Protein AF-A0A9W7DWP3-F1 (afdb_monomer_lite)

Organism: NCBI:txid1714386

Secondary structure (DSSP, 8-state):
------------TTHHHHHHHHGGGS-HHHHHHHHHHHHHHHHHHT-HHHHHHHHHHHHHHHHHHHHHHHHHHHHHTS------S---EEEEEE--TTSSHHHHHHHHTTPPP------SS-EEEEETTTEEEEE----GGGGGGHHHHHTT-SEEEE----

Sequence (162 aa):
MSSSNDSSSSSSSVLTPLRLSLTPFLPPPVVSLLNIIDESGSNILNVPELSYTLLLTFLFLLLLNLILKTLISLTSQSPSTTFSSKSRINTLLLGPSSSGKTTLIRLLLNLPPSPTVTTLSPTSYNSGEYGQIIDHPGHRRLNNTVEEYLSTAKKVIVILDR

Foldseek 3Di:
DDDDDDDDDPPPPPVVVVCVVCVVVDDPVVVVVVVVCVVVVVVQCPPVVNVVVVVVVVVVVVVVVVVVVVVVVVVVPPPPPPPDPPQQAAEEEEEAPPLCLVVVVCVVVVHDDDDDDQDPQWDWDQDPVRGIYIYQGRDPVRVVCVVVNVVRYPYYHYRYDD

Radius of gyration: 35.58 Å; chains: 1; bounding box: 61×34×116 Å

Structure (mmCIF, N/CA/C/O backbone):
data_AF-A0A9W7DWP3-F1
#
_entry.id   AF-A0A9W7DWP3-F1
#
loop_
_atom_site.group_PDB
_atom_site.id
_atom_site.type_symbol
_atom_site.label_atom_id
_atom_site.label_alt_id
_atom_site.label_comp_id
_atom_site.label_asym_id
_atom_site.label_entity_id
_atom_site.label_seq_id
_atom_site.pdbx_PDB_ins_code
_atom_site.Cartn_x
_atom_site.Cartn_y
_atom_site.Cartn_z
_atom_site.occupancy
_atom_site.B_iso_or_equiv
_atom_site.auth_seq_id
_atom_site.auth_comp_id
_atom_site.auth_asym_id
_atom_site.auth_atom_id
_atom_site.pdbx_PDB_model_num
ATOM 1 N N . MET A 1 1 ? -18.729 -1.326 84.128 1.00 43.84 1 MET A N 1
ATOM 2 C CA . MET A 1 1 ? -17.742 -1.053 83.062 1.00 43.84 1 MET A CA 1
ATOM 3 C C . MET A 1 1 ? -18.240 -1.752 81.812 1.00 43.84 1 MET A C 1
ATOM 5 O O . MET A 1 1 ? -18.119 -2.962 81.713 1.00 43.84 1 MET A O 1
ATOM 9 N N . SER A 1 2 ? -18.912 -1.014 80.937 1.00 45.66 2 SER A N 1
ATOM 10 C CA . SER A 1 2 ? -19.516 -1.523 79.704 1.00 45.66 2 SER A CA 1
ATOM 11 C C . SER A 1 2 ? -19.106 -0.577 78.584 1.00 45.66 2 SER A C 1
ATOM 13 O O . SER A 1 2 ? -19.658 0.512 78.456 1.00 45.66 2 SER A O 1
ATOM 15 N N . SER A 1 3 ? -18.065 -0.961 77.851 1.00 51.62 3 SER A N 1
ATOM 16 C CA . SER A 1 3 ? -17.572 -0.262 76.668 1.00 51.62 3 SER A CA 1
ATOM 17 C C . SER A 1 3 ? -18.311 -0.789 75.441 1.00 51.62 3 SER A C 1
ATOM 19 O O . SER A 1 3 ? -18.048 -1.897 74.975 1.00 51.62 3 SER A O 1
ATOM 21 N N . SER A 1 4 ? -19.263 -0.000 74.955 1.00 52.09 4 SER A N 1
ATOM 22 C CA . SER A 1 4 ? -19.935 -0.170 73.670 1.00 52.09 4 SER A CA 1
ATOM 23 C C . SER A 1 4 ? -18.990 0.241 72.538 1.00 52.09 4 SER A C 1
ATOM 25 O O . SER A 1 4 ? -18.636 1.412 72.412 1.00 52.09 4 SER A O 1
ATOM 27 N N . ASN A 1 5 ? -18.562 -0.739 71.740 1.00 52.44 5 ASN A N 1
ATOM 28 C CA . ASN A 1 5 ? -17.829 -0.532 70.494 1.00 52.44 5 ASN A CA 1
ATOM 29 C C . ASN A 1 5 ? -18.819 -0.211 69.367 1.00 52.44 5 ASN A C 1
ATOM 31 O O . ASN A 1 5 ? -19.336 -1.123 68.725 1.00 52.44 5 ASN A O 1
ATOM 35 N N . ASP A 1 6 ? -19.031 1.076 69.107 1.00 49.12 6 ASP A N 1
ATOM 36 C CA . ASP A 1 6 ? -19.635 1.560 67.866 1.00 49.12 6 ASP A CA 1
ATOM 37 C C . ASP A 1 6 ? -18.517 1.932 66.888 1.00 49.12 6 ASP A C 1
ATOM 39 O O . ASP A 1 6 ? -18.020 3.056 66.856 1.00 49.12 6 ASP A O 1
ATOM 43 N N . SER A 1 7 ? -18.088 0.961 66.085 1.00 54.16 7 SER A N 1
ATOM 44 C CA . SER A 1 7 ? -17.206 1.196 64.940 1.00 54.16 7 SER A CA 1
ATOM 45 C C . SER A 1 7 ? -17.873 0.657 63.681 1.00 54.16 7 SER A C 1
ATOM 47 O O . SER A 1 7 ? -17.515 -0.406 63.176 1.00 54.16 7 SER A O 1
ATOM 49 N N . SER A 1 8 ? -18.872 1.384 63.185 1.00 54.16 8 SER A N 1
ATOM 50 C CA . SER A 1 8 ? -19.430 1.154 61.856 1.00 54.16 8 SER A CA 1
ATOM 51 C C . SER A 1 8 ? -19.318 2.405 60.979 1.00 54.16 8 SER A C 1
ATOM 53 O O . SER A 1 8 ? -19.794 3.487 61.305 1.00 54.16 8 SER A O 1
ATOM 55 N N . SER A 1 9 ? -18.711 2.191 59.810 1.00 53.16 9 SER A N 1
ATOM 56 C CA . SER A 1 9 ? -18.890 2.932 58.553 1.00 53.16 9 SER A CA 1
ATOM 57 C C . SER A 1 9 ? -18.323 4.357 58.425 1.00 53.16 9 SER A C 1
ATOM 59 O O . SER A 1 9 ? -19.013 5.356 58.588 1.00 53.16 9 SER A O 1
ATOM 61 N N . SER A 1 10 ? -17.069 4.449 57.970 1.00 50.88 10 SER A N 1
ATOM 62 C CA . SER A 1 10 ? -16.421 5.687 57.498 1.00 50.88 10 SER A CA 1
ATOM 63 C C . SER A 1 10 ? -16.053 5.660 56.001 1.00 50.88 10 SER A C 1
ATOM 65 O O . SER A 1 10 ? -15.151 6.372 55.568 1.00 50.88 10 SER A O 1
ATOM 67 N N . SER A 1 11 ? -16.746 4.861 55.179 1.00 53.38 11 SER A N 1
ATOM 68 C CA . SER A 1 11 ? -16.473 4.730 53.733 1.00 53.38 11 SER A CA 1
ATOM 69 C C . SER A 1 11 ? -17.408 5.538 52.812 1.00 53.38 11 SER A C 1
ATOM 71 O O . SER A 1 11 ? -17.283 5.453 51.593 1.00 53.38 11 SER A O 1
ATOM 73 N N . SER A 1 12 ? -18.315 6.363 53.346 1.00 55.41 12 SER A N 1
ATOM 74 C CA . SER A 1 12 ? -19.306 7.132 52.563 1.00 55.41 12 SER A CA 1
ATOM 75 C C . SER A 1 12 ? -18.884 8.568 52.191 1.00 55.41 12 SER A C 1
ATOM 77 O O . SER A 1 12 ? -19.666 9.314 51.596 1.00 55.41 12 SER A O 1
ATOM 79 N N . SER A 1 13 ? -17.662 8.994 52.519 1.00 56.09 13 SER A N 1
ATOM 80 C CA . SER A 1 13 ? -17.299 10.421 52.550 1.00 56.09 13 SER A CA 1
ATOM 81 C C . SER A 1 13 ? -16.993 11.073 51.195 1.00 56.09 13 SER A C 1
ATOM 83 O O . SER A 1 13 ? -17.045 12.296 51.099 1.00 56.09 13 SER A O 1
ATOM 85 N N . VAL A 1 14 ? -16.696 10.309 50.137 1.00 56.75 14 VAL A N 1
ATOM 86 C CA . VAL A 1 14 ? -16.264 10.904 48.851 1.00 56.75 14 VAL A CA 1
ATOM 87 C C . VAL A 1 14 ? -17.412 11.066 47.848 1.00 56.75 14 VAL A C 1
ATOM 89 O O . VAL A 1 14 ? -17.422 12.018 47.070 1.00 56.75 14 VAL A O 1
ATOM 92 N N . LEU A 1 15 ? -18.423 10.194 47.885 1.00 58.91 15 LEU A N 1
ATOM 93 C CA . LEU A 1 15 ? -19.569 10.251 46.960 1.00 58.91 15 LEU A CA 1
ATOM 94 C C . LEU A 1 15 ? -20.697 11.174 47.450 1.00 58.91 15 LEU A C 1
ATOM 96 O O . LEU A 1 15 ? -21.465 11.702 46.648 1.00 58.91 15 LEU A O 1
ATOM 100 N N . THR A 1 16 ? -20.766 11.430 48.756 1.00 66.88 16 THR A N 1
ATOM 101 C CA . THR A 1 16 ? -21.741 12.335 49.381 1.00 66.88 16 THR A CA 1
ATOM 102 C C . THR A 1 16 ? -21.672 13.792 48.891 1.00 66.88 16 THR A C 1
ATOM 104 O O . THR A 1 16 ? -22.735 14.333 48.571 1.00 66.88 16 THR A O 1
ATOM 107 N N . PRO A 1 17 ? -20.498 14.448 48.749 1.00 74.06 17 PRO A N 1
ATOM 108 C CA . PRO A 1 17 ? -20.447 15.845 48.311 1.00 74.06 17 PRO A CA 1
ATOM 109 C C . PRO A 1 17 ? -20.858 16.039 46.844 1.00 74.06 17 PRO A C 1
ATOM 111 O O . PRO A 1 17 ? -21.581 16.985 46.536 1.00 74.06 17 PRO A O 1
ATOM 114 N N . LEU A 1 18 ? -20.464 15.129 45.943 1.00 71.12 18 LEU A N 1
ATOM 115 C CA . LEU A 1 18 ? -20.876 15.171 44.530 1.00 71.12 18 LEU A CA 1
ATOM 116 C C . LEU A 1 18 ? -22.375 14.908 44.358 1.00 71.12 18 LEU A C 1
ATOM 118 O O . LEU A 1 18 ? -23.024 15.475 43.482 1.00 71.12 18 LEU A O 1
ATOM 122 N N . ARG A 1 19 ? -22.947 14.061 45.212 1.00 69.88 19 ARG A N 1
ATOM 123 C CA . ARG A 1 19 ? -24.377 13.778 45.182 1.00 69.88 19 ARG A CA 1
ATOM 124 C C . ARG A 1 19 ? -25.197 14.983 45.633 1.00 69.88 19 ARG A C 1
ATOM 126 O O . ARG A 1 19 ? -26.153 15.361 44.958 1.00 69.88 19 ARG A O 1
ATOM 133 N N . LEU A 1 20 ? -24.797 15.619 46.733 1.00 79.38 20 LEU A N 1
ATOM 134 C CA . LEU A 1 20 ? -25.450 16.829 47.237 1.00 79.38 20 LEU A CA 1
ATOM 135 C C . LEU A 1 20 ? -25.415 17.970 46.211 1.00 79.38 20 LEU A C 1
ATOM 137 O O . LEU A 1 20 ? -26.405 18.682 46.078 1.00 79.38 20 LEU A O 1
ATOM 141 N N . SER A 1 21 ? -24.334 18.106 45.435 1.00 85.38 21 SER A N 1
ATOM 142 C CA . SER A 1 21 ? -24.239 19.151 44.408 1.00 85.38 21 SER A CA 1
ATOM 143 C C . SER A 1 21 ? -25.062 18.869 43.146 1.00 85.38 21 SER A C 1
ATOM 145 O O . SER A 1 21 ? -25.530 19.811 42.510 1.00 85.38 21 SER A O 1
ATOM 147 N N . LEU A 1 22 ? -25.277 17.598 42.787 1.00 80.12 22 LEU A N 1
ATOM 148 C CA . LEU A 1 22 ? -26.009 17.219 41.573 1.00 80.12 22 LEU A CA 1
ATOM 149 C C . LEU A 1 22 ? -27.519 17.059 41.797 1.00 80.12 22 LEU A C 1
ATOM 151 O O . LEU A 1 22 ? -28.293 17.410 40.914 1.00 80.12 22 LEU A O 1
ATOM 155 N N . THR A 1 23 ? -27.959 16.608 42.977 1.00 79.56 23 THR A N 1
ATOM 156 C CA . THR A 1 23 ? -29.388 16.379 43.291 1.00 79.56 23 THR A CA 1
ATOM 157 C C . THR A 1 23 ? -30.379 17.486 42.893 1.00 79.56 23 THR A C 1
ATOM 159 O O . THR A 1 23 ? -31.438 17.113 42.385 1.00 79.56 23 THR A O 1
ATOM 162 N N . PRO A 1 24 ? -30.105 18.803 43.030 1.00 86.94 24 PRO A N 1
ATOM 163 C CA . PRO A 1 24 ? -31.080 19.827 42.636 1.00 86.94 24 PRO A CA 1
ATOM 164 C C . PRO A 1 24 ? -31.307 19.925 41.119 1.00 86.94 24 PRO A C 1
ATOM 166 O O . PRO A 1 24 ? -32.293 20.519 40.691 1.00 86.94 24 PRO A O 1
ATOM 169 N N . PHE A 1 25 ? -30.419 19.350 40.302 1.00 89.69 25 PHE A N 1
ATOM 170 C CA . PHE A 1 25 ? -30.482 19.423 38.840 1.00 89.69 25 PHE A CA 1
ATOM 171 C C . PHE A 1 25 ? -31.067 18.169 38.185 1.00 89.69 25 PHE A C 1
ATOM 173 O O . PHE A 1 25 ? -31.219 18.138 36.963 1.00 89.69 25 PHE A O 1
ATOM 180 N N . LEU A 1 26 ? -31.390 17.129 38.962 1.00 87.56 26 LEU A N 1
ATOM 181 C CA . LEU A 1 26 ? -31.940 15.888 38.426 1.00 87.56 26 LEU A CA 1
ATOM 182 C C . LEU A 1 26 ? -33.460 15.794 38.628 1.00 87.56 26 LEU A C 1
ATOM 184 O O . LEU A 1 26 ? -33.969 16.114 39.702 1.00 87.56 26 LEU A O 1
ATOM 188 N N . PRO A 1 27 ? -34.208 15.302 37.624 1.00 89.19 27 PRO A N 1
ATOM 189 C CA . PRO A 1 27 ? -35.639 15.077 37.764 1.00 89.19 27 PRO A CA 1
ATOM 190 C C . PRO A 1 27 ? -35.935 13.961 38.795 1.00 89.19 27 PRO A C 1
ATOM 192 O O . PRO A 1 27 ? -35.171 12.992 38.884 1.00 89.19 27 PRO A O 1
ATOM 195 N N . PRO A 1 28 ? -37.066 14.034 39.533 1.00 85.31 28 PRO A N 1
ATOM 196 C CA . PRO A 1 28 ? -37.428 13.089 40.601 1.00 85.31 28 PRO A CA 1
ATOM 197 C C . PRO A 1 28 ? -37.279 11.584 40.283 1.00 85.31 28 PRO A C 1
ATOM 199 O O . PRO A 1 28 ? -36.769 10.846 41.134 1.00 85.31 28 PRO A O 1
ATOM 202 N N . PRO A 1 29 ? -37.651 11.079 39.085 1.00 86.62 29 PRO A N 1
ATOM 203 C CA . PRO A 1 29 ? -37.467 9.663 38.759 1.00 86.62 29 PRO A CA 1
ATOM 204 C C . PRO A 1 29 ? -35.995 9.227 38.729 1.00 86.62 29 PRO A C 1
ATOM 206 O O . PRO A 1 29 ? -35.695 8.077 39.025 1.00 86.62 29 PRO A O 1
ATOM 209 N N . VAL A 1 30 ? -35.052 10.125 38.442 1.00 83.19 30 VAL A N 1
ATOM 210 C CA . VAL A 1 30 ? -33.627 9.764 38.411 1.00 83.19 30 VAL A CA 1
ATOM 211 C C . VAL A 1 30 ? -33.048 9.702 39.826 1.00 83.19 30 VAL A C 1
ATOM 213 O O . VAL A 1 30 ? -32.244 8.823 40.127 1.00 83.19 30 VAL A O 1
ATOM 216 N N . VAL A 1 31 ? -33.518 10.564 40.733 1.00 83.19 31 VAL A N 1
ATOM 217 C CA . VAL A 1 31 ? -33.111 10.555 42.150 1.00 83.19 31 VAL A CA 1
ATOM 218 C C . VAL A 1 31 ? -33.527 9.254 42.844 1.00 83.19 31 VAL A C 1
ATOM 220 O O . VAL A 1 31 ? -32.744 8.682 43.603 1.00 83.19 31 VAL A O 1
ATOM 223 N N . SER A 1 32 ? -34.730 8.751 42.550 1.00 82.31 32 SER A N 1
ATOM 224 C CA . SER A 1 32 ? -35.200 7.468 43.092 1.00 82.31 32 SER A CA 1
ATOM 225 C C . SER A 1 32 ? -34.379 6.274 42.588 1.00 82.31 32 SER A C 1
ATOM 227 O O . SER A 1 32 ? -34.024 5.415 43.390 1.00 82.31 32 SER A O 1
ATOM 229 N N . LEU A 1 33 ? -33.973 6.260 41.312 1.00 80.50 33 LEU A N 1
ATOM 230 C CA . LEU A 1 33 ? -33.057 5.238 40.786 1.00 80.50 33 LEU A CA 1
ATOM 231 C C . LEU A 1 33 ? -31.681 5.280 41.463 1.00 80.50 33 LEU A C 1
ATOM 233 O O . LEU A 1 33 ? -31.143 4.235 41.814 1.00 80.50 33 LEU A O 1
ATOM 237 N N . LEU A 1 34 ? -31.134 6.475 41.700 1.00 78.44 34 LEU A N 1
ATOM 238 C CA . LEU A 1 34 ? -29.870 6.647 42.425 1.00 78.44 34 LEU A CA 1
ATOM 239 C C . LEU A 1 34 ? -29.938 6.097 43.859 1.00 78.44 34 LEU A C 1
ATOM 241 O O . LEU A 1 34 ? -28.998 5.445 44.300 1.00 78.44 34 LEU A O 1
ATOM 245 N N . ASN A 1 35 ? -31.051 6.313 44.572 1.00 78.00 35 ASN A N 1
ATOM 246 C CA . ASN A 1 35 ? -31.256 5.737 45.908 1.00 78.00 35 ASN A CA 1
ATOM 247 C C . ASN A 1 35 ? -31.274 4.203 45.878 1.00 78.00 35 ASN A C 1
ATOM 249 O O . ASN A 1 35 ? -30.605 3.576 46.693 1.00 78.00 35 ASN A O 1
ATOM 253 N N . ILE A 1 36 ? -31.981 3.607 44.913 1.00 78.31 36 ILE A N 1
ATOM 254 C CA . ILE A 1 36 ? -32.074 2.146 44.772 1.00 78.31 36 ILE A CA 1
ATOM 255 C C . ILE A 1 36 ? -30.697 1.532 44.474 1.00 78.31 36 ILE A C 1
ATOM 257 O O . ILE A 1 36 ? -30.358 0.479 45.017 1.00 78.31 36 ILE A O 1
ATOM 261 N N . ILE A 1 37 ? -29.889 2.186 43.633 1.00 73.69 37 ILE A N 1
ATOM 262 C CA . ILE A 1 37 ? -28.543 1.718 43.268 1.00 73.69 37 ILE A CA 1
ATOM 263 C C . ILE A 1 37 ? -27.590 1.765 44.469 1.00 73.69 37 ILE A C 1
ATOM 265 O O . ILE A 1 37 ? -26.845 0.810 44.676 1.00 73.69 37 ILE A O 1
ATOM 269 N N . ASP A 1 38 ? -27.634 2.821 45.285 1.00 70.12 38 ASP A N 1
ATOM 270 C CA . ASP A 1 38 ? -26.782 2.940 46.478 1.00 70.12 38 ASP A CA 1
ATOM 271 C C . ASP A 1 38 ? -27.157 1.929 47.571 1.00 70.12 38 ASP A C 1
ATOM 273 O O . ASP A 1 38 ? -26.286 1.304 48.190 1.00 70.12 38 ASP A O 1
ATOM 277 N N . GLU A 1 39 ? -28.456 1.733 47.792 1.00 69.94 39 GLU A N 1
ATOM 278 C CA . GLU A 1 39 ? -28.969 0.793 48.791 1.00 69.94 39 GLU A CA 1
ATOM 279 C C . GLU A 1 39 ? -28.693 -0.663 48.378 1.00 69.94 39 GLU A C 1
ATOM 281 O O . GLU A 1 39 ? -28.351 -1.506 49.205 1.00 69.94 39 GLU A O 1
ATOM 286 N N . SER A 1 40 ? -28.732 -0.957 47.076 1.00 66.56 40 SER A N 1
ATOM 287 C CA . SER A 1 40 ? -28.400 -2.286 46.548 1.00 66.56 40 SER A CA 1
ATOM 288 C C . SER A 1 40 ? -26.886 -2.525 46.477 1.00 66.56 40 SER A C 1
ATOM 290 O O . SER A 1 40 ? -26.408 -3.607 46.813 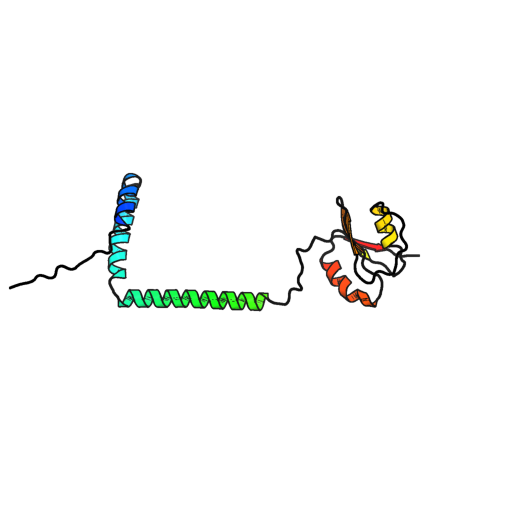1.00 66.56 40 SER A O 1
ATOM 292 N N . GLY A 1 41 ? -26.106 -1.522 46.063 1.00 62.81 41 GLY A N 1
ATOM 293 C CA . GLY A 1 41 ? -24.662 -1.644 45.843 1.00 62.81 41 GLY A CA 1
ATOM 294 C C . GLY A 1 41 ? -23.850 -1.786 47.131 1.00 62.81 41 GLY A C 1
ATOM 295 O O . GLY A 1 41 ? -22.890 -2.557 47.173 1.00 62.81 41 GLY A O 1
ATOM 296 N N . SER A 1 42 ? -24.254 -1.100 48.204 1.00 63.94 42 SER A N 1
ATOM 297 C CA . SER A 1 42 ? -23.576 -1.178 49.507 1.00 63.94 42 SER A CA 1
ATOM 298 C C . SER A 1 42 ? -23.752 -2.537 50.196 1.00 63.94 42 SER A C 1
ATOM 300 O O . SER A 1 42 ? -22.813 -3.043 50.812 1.00 63.94 42 SER A O 1
ATOM 302 N N . ASN A 1 43 ? -24.911 -3.177 50.022 1.00 62.00 43 ASN A N 1
ATOM 303 C CA . ASN A 1 43 ? -25.192 -4.502 50.579 1.00 62.00 43 ASN A CA 1
ATOM 304 C C . ASN A 1 43 ? -24.433 -5.630 49.856 1.00 62.00 43 ASN A C 1
ATOM 306 O O . ASN A 1 43 ? -24.036 -6.607 50.487 1.00 62.00 43 ASN A O 1
ATOM 310 N N . ILE A 1 44 ? -24.173 -5.486 48.553 1.00 60.12 44 ILE A N 1
ATOM 311 C CA . ILE A 1 44 ? -23.456 -6.495 47.752 1.00 60.12 44 ILE A CA 1
ATOM 312 C C . ILE A 1 44 ? -21.937 -6.440 48.001 1.00 60.12 44 ILE A C 1
ATOM 314 O O . ILE A 1 44 ? -21.267 -7.471 47.969 1.00 60.12 44 ILE A O 1
ATOM 318 N N . LEU A 1 45 ? -21.383 -5.256 48.292 1.00 57.66 45 LEU A N 1
ATOM 319 C CA . LEU A 1 45 ? -19.942 -5.061 48.513 1.00 57.66 45 LEU A CA 1
ATOM 320 C C . LEU A 1 45 ? -19.464 -5.408 49.934 1.00 57.66 45 LEU A C 1
ATOM 322 O O . LEU A 1 45 ? -18.262 -5.570 50.141 1.00 57.66 45 LEU A O 1
ATOM 326 N N . ASN A 1 46 ? -20.376 -5.551 50.901 1.00 63.28 46 ASN A N 1
ATOM 327 C CA . ASN A 1 46 ? -20.038 -5.860 52.296 1.00 63.28 46 ASN A CA 1
ATOM 328 C C . ASN A 1 46 ? -19.887 -7.359 52.595 1.00 63.28 46 ASN A C 1
ATOM 330 O O . ASN A 1 46 ? -19.504 -7.714 53.710 1.00 63.28 46 ASN A O 1
ATOM 334 N N . VAL A 1 47 ? -20.154 -8.244 51.630 1.00 71.06 47 VAL A N 1
ATOM 335 C CA . VAL A 1 47 ? -19.875 -9.677 51.776 1.00 71.06 47 VAL A CA 1
ATOM 336 C C . VAL A 1 47 ? -18.454 -9.939 51.258 1.00 71.06 47 VAL A C 1
ATOM 338 O O . VAL A 1 47 ? -18.245 -9.939 50.041 1.00 71.06 47 VAL A O 1
ATOM 341 N N . PRO A 1 48 ? -17.454 -10.154 52.137 1.00 73.62 48 PRO A N 1
ATOM 342 C CA . PRO A 1 48 ? -16.050 -10.249 51.732 1.00 73.62 48 PRO A CA 1
ATOM 343 C C . PRO A 1 48 ? -15.797 -11.3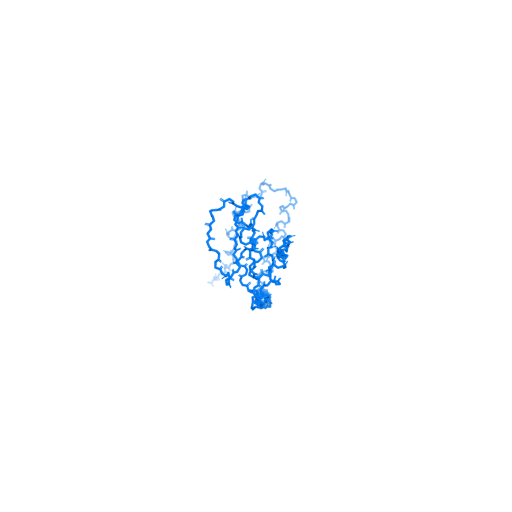99 50.748 1.00 73.62 48 PRO A C 1
ATOM 345 O O . PRO A 1 48 ? -14.963 -11.288 49.862 1.00 73.62 48 PRO A O 1
ATOM 348 N N . GLU A 1 49 ? -16.555 -12.488 50.835 1.00 79.00 49 GLU A N 1
ATOM 349 C CA . GLU A 1 49 ? -16.424 -13.627 49.916 1.00 79.00 49 GLU A CA 1
ATOM 350 C C . GLU A 1 49 ? -16.826 -13.273 48.471 1.00 79.00 49 GLU A C 1
ATOM 352 O O . GLU A 1 49 ? -16.223 -13.741 47.501 1.00 79.00 49 GLU A O 1
ATOM 357 N N . LEU A 1 50 ? -17.814 -12.390 48.312 1.00 76.12 50 LEU A N 1
ATOM 358 C CA . LEU A 1 50 ? -18.332 -11.962 47.013 1.00 76.12 50 LEU A CA 1
ATOM 359 C C . LEU A 1 50 ? -17.415 -10.918 46.359 1.00 76.12 50 LEU A C 1
ATOM 361 O O . LEU A 1 50 ? -17.232 -10.917 45.142 1.00 76.12 50 LEU A O 1
ATOM 365 N N . SER A 1 51 ? -16.755 -10.078 47.159 1.00 80.44 51 SER A N 1
ATOM 366 C CA . SER A 1 51 ? -15.790 -9.105 46.641 1.00 80.44 51 SER A CA 1
ATOM 367 C C . SER A 1 51 ? -14.522 -9.775 46.091 1.00 80.44 51 SER A C 1
ATOM 369 O O . SER A 1 51 ? -14.058 -9.394 45.014 1.00 80.44 51 SER A O 1
ATOM 371 N N . TYR A 1 52 ? -14.004 -10.826 46.743 1.00 87.00 52 TYR A N 1
ATOM 372 C CA . TYR A 1 52 ? -12.849 -11.576 46.225 1.00 87.00 52 TYR A CA 1
ATOM 373 C C . TYR A 1 52 ? -13.166 -12.327 44.932 1.00 87.00 52 TYR A C 1
ATOM 375 O O . TYR A 1 52 ? -12.349 -12.329 44.010 1.00 87.00 52 TYR A O 1
ATOM 383 N N . THR A 1 53 ? -14.346 -12.943 44.831 1.00 90.19 53 THR A N 1
ATOM 384 C CA . THR A 1 53 ? -14.754 -13.666 43.615 1.00 90.19 53 THR A CA 1
ATOM 385 C C . THR A 1 53 ? -14.947 -12.718 42.430 1.00 90.19 53 THR A C 1
ATOM 387 O O . THR A 1 53 ? -14.488 -13.013 41.323 1.00 90.19 53 THR A O 1
ATOM 390 N N . LEU A 1 54 ? -15.528 -11.535 42.648 1.00 87.94 54 LEU A N 1
ATOM 391 C CA . LEU A 1 54 ? -15.634 -10.495 41.620 1.00 87.94 54 LEU A CA 1
ATOM 392 C C . LEU A 1 54 ? -14.264 -9.952 41.191 1.00 87.94 54 LEU A C 1
ATOM 394 O O . LEU A 1 54 ? -14.005 -9.796 39.999 1.00 87.94 54 LEU A O 1
ATOM 398 N N . LEU A 1 55 ? -13.352 -9.720 42.136 1.00 90.69 55 LEU A N 1
ATOM 399 C CA . LEU A 1 55 ? -12.000 -9.258 41.816 1.00 90.69 55 LEU A CA 1
ATOM 400 C C . LEU A 1 55 ? -11.223 -10.313 41.016 1.00 90.69 55 LEU A C 1
ATOM 402 O O . LEU A 1 55 ? -10.584 -9.984 40.015 1.00 90.69 55 LEU A O 1
ATOM 406 N N . LEU A 1 56 ? -11.315 -11.584 41.415 1.00 94.38 56 LEU A N 1
ATOM 407 C CA . LEU A 1 56 ? -10.648 -12.693 40.734 1.00 94.38 56 LEU A CA 1
ATOM 408 C C . LEU A 1 56 ? -11.179 -12.880 39.306 1.00 94.38 56 LEU A C 1
ATOM 410 O O . LEU A 1 56 ? -10.395 -13.037 38.371 1.00 94.38 56 LEU A O 1
ATOM 414 N N . THR A 1 57 ? -12.501 -12.830 39.123 1.00 95.50 57 THR A N 1
ATOM 415 C CA . THR A 1 57 ? -13.124 -12.945 37.794 1.00 95.50 57 THR A CA 1
ATOM 416 C C . THR A 1 57 ? -12.755 -11.770 36.893 1.00 95.50 57 THR A C 1
ATOM 418 O O . THR A 1 57 ? -12.430 -11.984 35.725 1.00 95.50 57 THR A O 1
ATOM 421 N N . PHE A 1 58 ? -12.709 -10.547 37.430 1.00 95.94 58 PHE A N 1
ATOM 422 C CA . PHE A 1 58 ? -12.253 -9.369 36.692 1.00 95.94 58 PHE A CA 1
ATOM 423 C C . PHE A 1 58 ? -10.784 -9.488 36.262 1.00 95.94 58 PHE A C 1
ATOM 425 O O . PHE A 1 58 ? -10.457 -9.261 35.095 1.00 95.94 58 PHE A O 1
ATOM 432 N N . LEU A 1 59 ? -9.900 -9.901 37.177 1.00 96.44 59 LEU A N 1
ATOM 433 C CA . LEU A 1 59 ? -8.481 -10.112 36.885 1.00 96.44 59 LEU A CA 1
ATOM 434 C C . LEU A 1 59 ? -8.285 -11.193 35.814 1.00 96.44 59 LEU A C 1
ATOM 436 O O . LEU A 1 59 ? -7.493 -11.012 34.888 1.00 96.44 59 LEU A O 1
ATOM 440 N N . PHE A 1 60 ? -9.040 -12.288 35.906 1.00 97.56 60 PHE A N 1
ATOM 441 C CA . PHE A 1 60 ? -9.021 -13.361 34.918 1.00 97.56 60 PHE A CA 1
ATOM 442 C C . PHE A 1 60 ? -9.455 -12.866 33.531 1.00 97.56 60 PHE A C 1
ATOM 444 O O . PHE A 1 60 ? -8.778 -13.141 32.540 1.00 97.56 60 PHE A O 1
ATOM 451 N N . LEU A 1 61 ? -10.530 -12.074 33.451 1.00 97.31 61 LEU A N 1
ATOM 452 C CA . LEU A 1 61 ? -10.997 -11.480 32.194 1.00 97.31 61 LEU A CA 1
ATOM 453 C C . LEU A 1 61 ? -9.963 -10.532 31.575 1.00 97.31 61 LEU A C 1
ATOM 455 O O . LEU A 1 61 ? -9.793 -10.503 30.353 1.00 97.31 61 LEU A O 1
ATO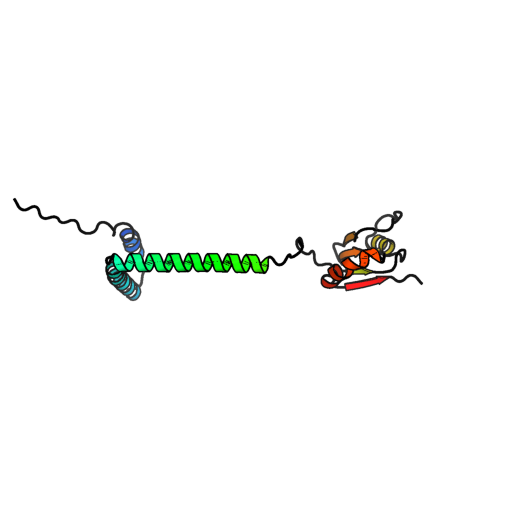M 459 N N . LEU A 1 62 ? -9.271 -9.750 32.405 1.00 95.94 62 LEU A N 1
ATOM 460 C CA . LEU A 1 62 ? -8.221 -8.836 31.961 1.00 95.94 62 LEU A CA 1
ATOM 461 C C . LEU A 1 62 ? -7.035 -9.619 31.390 1.00 95.94 62 LEU A C 1
ATOM 463 O O . LEU A 1 62 ? -6.561 -9.310 30.294 1.00 95.94 62 LEU A O 1
ATOM 467 N N . LEU A 1 63 ? -6.604 -10.669 32.090 1.00 96.69 63 LEU A N 1
ATOM 468 C CA . LEU A 1 63 ? -5.496 -11.521 31.670 1.00 96.69 63 LEU A CA 1
ATOM 469 C C . LEU A 1 63 ? -5.822 -12.275 30.371 1.00 96.69 63 LEU A C 1
ATOM 471 O O . LEU A 1 63 ? -4.996 -12.313 29.459 1.00 96.69 63 LEU A O 1
ATOM 475 N N . LEU A 1 64 ? -7.052 -12.779 30.235 1.00 97.31 64 LEU A N 1
ATOM 476 C CA . LEU A 1 64 ? -7.542 -13.412 29.009 1.00 97.31 64 LEU A CA 1
ATOM 477 C C . LEU A 1 64 ? -7.525 -12.439 27.819 1.00 97.31 64 LEU A C 1
ATOM 479 O O . LEU A 1 64 ? -7.037 -12.787 26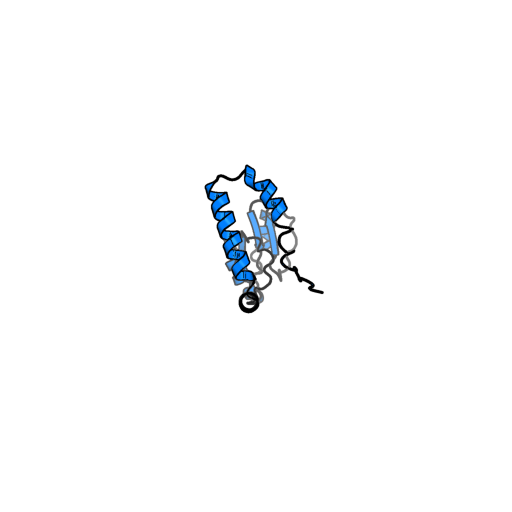.745 1.00 97.31 64 LEU A O 1
ATOM 483 N N . ASN A 1 65 ? -7.998 -11.203 28.009 1.00 95.44 65 ASN A N 1
ATOM 484 C CA . ASN A 1 65 ? -7.963 -10.171 26.967 1.00 95.44 65 ASN A CA 1
ATOM 485 C C . ASN A 1 65 ? -6.533 -9.790 26.564 1.00 95.44 65 ASN A C 1
ATOM 487 O O . ASN A 1 65 ? -6.271 -9.544 25.384 1.00 95.44 65 ASN A O 1
ATOM 491 N N . LEU A 1 66 ? -5.606 -9.741 27.525 1.00 95.62 66 LEU A N 1
ATOM 492 C CA . LEU A 1 66 ? -4.198 -9.460 27.255 1.00 95.62 66 LEU A CA 1
ATOM 493 C C . LEU A 1 66 ? -3.580 -10.564 26.387 1.00 95.62 66 LEU A C 1
ATOM 495 O O . LEU A 1 66 ? -2.966 -10.257 25.368 1.00 95.62 66 LEU A O 1
ATOM 499 N N . ILE A 1 67 ? -3.803 -11.831 26.751 1.00 96.12 67 ILE A N 1
ATOM 500 C CA . ILE A 1 67 ? -3.333 -12.998 25.992 1.00 96.12 67 ILE A CA 1
ATOM 501 C C . ILE A 1 67 ? -3.927 -13.001 24.581 1.00 96.12 67 ILE A C 1
ATOM 503 O O . ILE A 1 67 ? -3.218 -13.226 23.604 1.00 96.12 67 ILE A O 1
ATOM 507 N N . LEU A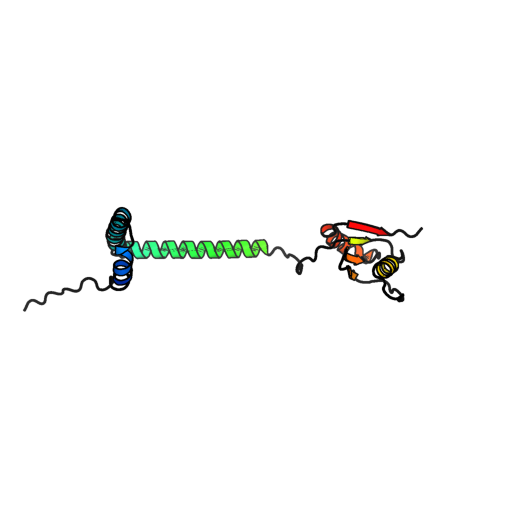 1 68 ? -5.218 -12.700 24.439 1.00 95.12 68 LEU A N 1
ATOM 508 C CA . LEU A 1 68 ? -5.853 -12.665 23.126 1.00 95.12 68 LEU A CA 1
ATOM 509 C C . LEU A 1 68 ? -5.253 -11.560 22.243 1.00 95.12 68 LEU A C 1
ATOM 511 O O . LEU A 1 68 ? -4.938 -11.803 21.081 1.00 95.12 68 LEU A O 1
ATOM 515 N N . LYS A 1 69 ? -5.008 -10.365 22.800 1.00 92.44 69 LYS A N 1
ATOM 516 C CA . LYS A 1 69 ? -4.330 -9.272 22.086 1.00 92.44 69 LYS A CA 1
ATOM 517 C C . LYS A 1 69 ? -2.903 -9.629 21.683 1.00 92.44 69 LYS A C 1
ATOM 519 O O . LYS A 1 69 ? -2.498 -9.277 20.577 1.00 92.44 69 LYS A O 1
ATOM 524 N N . THR A 1 70 ? -2.138 -10.309 22.539 1.00 91.19 70 THR A N 1
ATOM 525 C CA . THR A 1 70 ? -0.772 -10.722 22.190 1.00 91.19 70 THR A CA 1
ATOM 526 C C . THR A 1 70 ? -0.773 -11.811 21.124 1.00 91.19 70 THR A C 1
ATOM 528 O O . THR A 1 70 ? 0.023 -11.709 20.196 1.00 91.19 70 THR A O 1
ATOM 531 N N . LEU A 1 71 ? -1.698 -12.779 21.166 1.00 91.06 71 LEU A N 1
ATOM 532 C CA . LEU A 1 71 ? -1.856 -13.774 20.098 1.00 91.06 71 LEU A CA 1
ATOM 533 C C . LEU A 1 71 ? -2.269 -13.136 18.767 1.00 91.06 71 LEU A C 1
ATOM 535 O O . LEU A 1 71 ? -1.704 -13.477 17.728 1.00 91.06 71 LEU A O 1
ATOM 539 N N . ILE A 1 72 ? -3.220 -12.197 18.780 1.00 86.62 72 ILE A N 1
ATOM 540 C CA . ILE A 1 72 ? -3.633 -11.460 17.575 1.00 86.62 72 ILE A CA 1
ATOM 541 C C . ILE A 1 72 ? -2.467 -10.622 17.045 1.00 86.62 72 ILE A C 1
ATOM 543 O O . ILE A 1 72 ? -2.237 -10.587 15.841 1.00 86.62 72 ILE A O 1
ATOM 547 N N . SER A 1 73 ? -1.688 -9.985 17.921 1.00 82.81 73 SER A N 1
ATOM 548 C CA . SER A 1 73 ? -0.491 -9.235 17.529 1.00 82.81 73 SER A CA 1
ATOM 549 C C . SER A 1 73 ? 0.583 -10.145 16.923 1.00 82.81 73 SER A C 1
ATOM 551 O O . SER A 1 73 ? 1.145 -9.805 15.888 1.00 82.81 73 SER A O 1
ATOM 553 N N . LEU A 1 74 ? 0.823 -11.329 17.498 1.00 81.25 74 LEU A N 1
ATOM 554 C CA . LEU A 1 74 ? 1.776 -12.313 16.966 1.00 81.25 74 LEU A CA 1
ATOM 555 C C . LEU A 1 74 ? 1.334 -12.881 15.614 1.00 81.25 74 LEU A C 1
ATOM 557 O O . LEU A 1 74 ? 2.152 -13.043 14.718 1.00 81.25 74 LEU A O 1
ATOM 561 N N . THR A 1 75 ? 0.043 -13.165 15.449 1.00 71.50 75 THR A N 1
ATOM 562 C CA . THR A 1 75 ? -0.505 -13.664 14.176 1.00 71.50 75 THR A CA 1
ATOM 563 C C . THR A 1 75 ? -0.614 -12.565 13.117 1.00 71.50 75 THR A C 1
ATOM 565 O O . THR A 1 75 ? -0.442 -12.838 11.932 1.00 71.50 75 THR A O 1
ATOM 568 N N . SER A 1 76 ? -0.806 -11.307 13.526 1.00 62.06 76 SER A N 1
ATOM 569 C CA . SER A 1 76 ? -0.745 -10.134 12.639 1.00 62.06 76 SER A CA 1
ATOM 570 C C . SER A 1 76 ? 0.691 -9.742 12.273 1.00 62.06 76 SER A C 1
ATOM 572 O O . SER A 1 76 ? 0.895 -9.029 11.295 1.00 62.06 76 SER A O 1
ATOM 574 N N . GLN A 1 77 ? 1.687 -10.251 13.004 1.00 52.06 77 GLN A N 1
ATOM 575 C CA . GLN A 1 77 ? 3.107 -10.214 12.645 1.00 52.06 77 GLN A CA 1
ATOM 576 C C . GLN A 1 77 ? 3.490 -11.344 11.673 1.00 52.06 77 GLN A C 1
ATOM 578 O O . GLN A 1 77 ? 4.620 -11.831 11.676 1.00 52.06 77 GLN A O 1
ATOM 583 N N . SER A 1 78 ? 2.590 -11.707 10.749 1.00 46.16 78 SER A N 1
ATOM 584 C CA . SER A 1 78 ? 3.073 -12.082 9.417 1.00 46.16 78 SER A CA 1
ATOM 585 C C . SER A 1 78 ? 4.046 -10.980 8.985 1.00 46.16 78 SER A C 1
ATOM 587 O O . SER A 1 78 ? 3.700 -9.807 9.168 1.00 46.16 78 SER A O 1
ATOM 589 N N . PRO A 1 79 ? 5.248 -11.302 8.478 1.00 47.50 79 PRO A N 1
ATOM 590 C CA . PRO A 1 79 ? 6.233 -10.313 8.076 1.00 47.50 79 PRO A CA 1
ATOM 591 C C . PRO A 1 79 ? 5.667 -9.526 6.895 1.00 47.50 79 PRO A C 1
ATOM 593 O O . PRO A 1 79 ? 5.942 -9.799 5.730 1.00 47.50 79 PRO A O 1
ATOM 596 N N . SER A 1 80 ? 4.846 -8.527 7.203 1.00 44.75 80 SER A N 1
ATOM 597 C CA . SER A 1 80 ? 4.704 -7.357 6.375 1.00 44.75 80 SER A CA 1
ATOM 598 C C . SER A 1 80 ? 6.081 -6.722 6.416 1.00 44.75 80 SER A C 1
ATOM 600 O O . SER A 1 80 ? 6.461 -6.004 7.338 1.00 44.75 80 SER A O 1
ATOM 602 N N . THR A 1 81 ? 6.873 -7.089 5.409 1.00 44.19 81 THR A N 1
ATOM 603 C CA . THR A 1 81 ? 7.866 -6.210 4.812 1.00 44.19 81 THR A CA 1
ATOM 604 C C . THR A 1 81 ? 7.421 -4.780 5.054 1.00 44.19 81 THR A C 1
ATOM 606 O O . THR A 1 81 ? 6.294 -4.417 4.708 1.00 44.19 81 THR A O 1
ATOM 609 N N . THR A 1 82 ? 8.274 -4.024 5.724 1.00 39.81 82 THR A N 1
ATOM 610 C CA . THR A 1 82 ? 8.151 -2.612 6.052 1.00 39.81 82 THR A CA 1
ATOM 611 C C . THR A 1 82 ? 7.764 -1.786 4.822 1.00 39.81 82 THR A C 1
ATOM 613 O O . THR A 1 82 ? 8.577 -1.079 4.236 1.00 39.81 82 THR A O 1
ATOM 616 N N . PHE A 1 83 ? 6.486 -1.804 4.447 1.00 45.72 83 PHE A N 1
ATOM 617 C CA . PHE A 1 83 ? 5.888 -0.789 3.602 1.00 45.72 83 PHE A CA 1
ATOM 618 C C . PHE A 1 83 ? 5.624 0.411 4.495 1.00 45.72 83 PHE A C 1
ATOM 620 O O . PHE A 1 83 ? 4.510 0.664 4.954 1.00 45.72 83 PHE A O 1
ATOM 627 N N . SER A 1 84 ? 6.717 1.145 4.727 1.00 41.19 84 SER A N 1
ATOM 628 C CA . SER A 1 84 ? 6.719 2.605 4.766 1.00 41.19 84 SER A CA 1
ATOM 629 C C . SER A 1 84 ? 5.532 3.130 3.966 1.00 41.19 84 SER A C 1
ATOM 631 O O . SER A 1 84 ? 5.342 2.692 2.828 1.00 41.19 84 SER A O 1
ATOM 633 N N . SER A 1 85 ? 4.715 3.982 4.597 1.00 43.19 85 SER A N 1
ATOM 634 C CA . SER A 1 85 ? 3.451 4.513 4.081 1.00 43.19 85 SER A CA 1
ATOM 635 C C . SER A 1 85 ? 3.441 4.522 2.555 1.00 43.19 85 SER A C 1
ATOM 637 O O . SER A 1 85 ? 4.145 5.322 1.935 1.00 43.19 85 SER A O 1
ATOM 639 N N . LYS A 1 86 ? 2.728 3.557 1.964 1.00 48.22 86 LYS A N 1
ATOM 640 C CA . LYS A 1 86 ? 2.749 3.273 0.531 1.00 48.22 86 LYS A CA 1
ATOM 641 C C . LYS A 1 86 ? 2.228 4.513 -0.197 1.00 48.22 86 LYS A C 1
ATOM 643 O O . LYS A 1 86 ? 1.021 4.672 -0.381 1.00 48.22 86 LYS A O 1
ATOM 648 N N . SER A 1 87 ? 3.134 5.429 -0.549 1.00 55.03 87 SER A N 1
ATOM 649 C CA . SER A 1 87 ? 2.882 6.489 -1.517 1.00 55.03 87 SER A CA 1
ATOM 650 C C . SER A 1 87 ? 2.300 5.771 -2.721 1.00 55.03 87 SER A C 1
ATOM 652 O O . SER A 1 87 ? 2.936 4.882 -3.286 1.00 55.03 87 SER A O 1
ATOM 654 N N . ARG A 1 88 ? 1.020 6.020 -3.005 1.00 61.00 88 ARG A N 1
ATOM 655 C CA . ARG A 1 88 ? 0.308 5.290 -4.050 1.00 61.00 88 ARG A CA 1
ATOM 656 C C . ARG A 1 88 ? 1.039 5.558 -5.357 1.00 61.00 88 ARG A C 1
ATOM 658 O O . ARG A 1 88 ? 1.063 6.692 -5.831 1.00 61.00 88 ARG A O 1
ATOM 665 N N . ILE A 1 89 ? 1.629 4.511 -5.914 1.00 70.19 89 ILE A N 1
ATOM 666 C CA . ILE A 1 89 ? 2.316 4.572 -7.194 1.00 70.19 89 ILE A CA 1
ATOM 667 C C . ILE A 1 89 ? 1.244 4.834 -8.243 1.00 70.19 89 ILE A C 1
ATOM 669 O O . ILE A 1 89 ? 0.352 4.014 -8.469 1.00 70.19 89 ILE A O 1
ATOM 673 N N . ASN A 1 90 ? 1.283 6.010 -8.860 1.00 81.12 90 ASN A N 1
ATOM 674 C CA . ASN A 1 90 ? 0.298 6.356 -9.872 1.00 81.12 90 ASN A CA 1
ATOM 675 C C . ASN A 1 90 ? 0.648 5.688 -11.202 1.00 81.12 90 ASN A C 1
ATOM 677 O O . ASN A 1 90 ? -0.247 5.157 -11.861 1.00 81.12 90 ASN A O 1
ATOM 681 N N . THR A 1 91 ? 1.935 5.651 -11.554 1.00 88.19 91 THR A N 1
ATOM 682 C CA . THR A 1 91 ? 2.385 5.146 -12.852 1.00 88.19 91 THR A CA 1
ATOM 683 C C . THR A 1 91 ? 3.655 4.313 -12.709 1.00 88.19 91 THR A C 1
ATOM 685 O O . THR A 1 91 ? 4.652 4.781 -12.167 1.00 88.19 91 THR A O 1
ATOM 688 N N . LEU A 1 92 ? 3.632 3.087 -13.226 1.00 90.62 92 LEU A N 1
ATOM 689 C CA . LEU A 1 92 ? 4.791 2.204 -13.332 1.00 90.62 92 LEU A CA 1
ATOM 690 C C . LEU A 1 92 ? 5.256 2.137 -14.789 1.00 90.62 92 LEU A C 1
ATOM 692 O O . LEU A 1 92 ? 4.461 1.810 -15.670 1.00 90.62 92 LEU A O 1
ATOM 696 N N . LEU A 1 93 ? 6.531 2.426 -15.041 1.00 90.56 93 LEU A N 1
ATOM 697 C CA . LEU A 1 93 ? 7.164 2.271 -16.349 1.00 90.56 93 LEU A CA 1
ATOM 698 C C . LEU A 1 93 ? 7.941 0.957 -16.418 1.00 90.56 93 LEU A C 1
ATOM 700 O O . LEU A 1 93 ? 8.843 0.711 -15.618 1.00 90.56 93 LEU A O 1
ATOM 704 N N . LEU A 1 94 ? 7.602 0.142 -17.415 1.00 90.62 94 LEU A N 1
ATOM 705 C CA . LEU A 1 94 ? 8.231 -1.137 -17.729 1.00 90.62 94 LEU A CA 1
ATOM 706 C C . LEU A 1 94 ? 8.773 -1.123 -19.162 1.00 90.62 94 LEU A C 1
ATOM 708 O O . LEU A 1 94 ? 8.328 -0.356 -20.011 1.00 90.62 94 LEU A O 1
ATOM 712 N N . GLY A 1 95 ? 9.746 -1.982 -19.447 1.00 88.75 95 GLY A N 1
ATOM 713 C CA . GLY A 1 95 ? 10.322 -2.126 -20.784 1.00 88.75 95 GLY A CA 1
ATOM 714 C C . GLY A 1 95 ? 11.737 -2.700 -20.738 1.00 88.75 95 GLY A C 1
ATOM 715 O O . GLY A 1 95 ? 12.387 -2.602 -19.690 1.00 88.75 95 GLY A O 1
ATOM 716 N N . PRO A 1 96 ? 12.245 -3.274 -21.842 1.00 85.44 96 PRO A N 1
ATOM 717 C CA . PRO A 1 96 ? 13.583 -3.856 -21.893 1.00 85.44 96 PRO A CA 1
ATOM 718 C C . PRO A 1 96 ? 14.678 -2.831 -21.561 1.00 85.44 96 PRO A C 1
ATOM 720 O O . PRO A 1 96 ? 14.470 -1.615 -21.601 1.00 85.44 96 PRO A O 1
ATOM 723 N N . SER A 1 97 ? 15.862 -3.310 -21.173 1.00 82.38 97 SER A N 1
ATOM 724 C CA . SER A 1 97 ? 17.039 -2.443 -21.031 1.00 82.38 97 SER A CA 1
ATOM 725 C C . SER A 1 97 ? 17.250 -1.634 -22.313 1.00 82.38 97 SER A C 1
ATOM 727 O O . SER A 1 97 ? 17.049 -2.158 -23.403 1.00 82.38 97 SER A O 1
ATOM 729 N N . SER A 1 98 ? 17.636 -0.367 -22.168 1.00 81.62 98 SER A N 1
ATOM 730 C CA . SER A 1 98 ? 17.846 0.571 -23.281 1.00 81.62 98 SER A CA 1
ATOM 731 C C . SER A 1 98 ? 16.600 1.026 -24.053 1.00 81.62 98 SER A C 1
ATOM 733 O O . SER A 1 98 ? 16.752 1.832 -24.956 1.00 81.62 98 SER A O 1
ATOM 735 N N . SER A 1 99 ? 15.372 0.673 -23.647 1.00 86.12 99 SER A N 1
ATOM 736 C CA . SER A 1 99 ? 14.147 1.138 -24.333 1.00 86.12 99 SER A CA 1
ATOM 737 C C . SER A 1 99 ? 13.812 2.633 -24.185 1.00 86.12 99 SER A C 1
ATOM 739 O O . SER A 1 99 ? 12.717 3.064 -24.525 1.00 86.12 99 SER A O 1
ATOM 741 N N . GLY A 1 100 ? 14.704 3.442 -23.608 1.00 85.25 100 GLY A N 1
ATOM 742 C CA . GLY A 1 100 ? 14.482 4.883 -23.453 1.00 85.25 100 GLY A CA 1
ATOM 743 C C . GLY A 1 100 ? 13.532 5.304 -22.321 1.00 85.25 100 GLY A C 1
ATOM 744 O O . GLY A 1 100 ? 13.180 6.478 -22.257 1.00 85.25 100 GLY A O 1
ATOM 745 N N . LYS A 1 101 ? 13.151 4.408 -21.391 1.00 88.06 101 LYS A N 1
ATOM 746 C CA . LYS A 1 101 ? 12.273 4.727 -20.234 1.00 88.06 101 LYS A CA 1
ATOM 747 C C . LYS A 1 101 ? 12.700 5.988 -19.482 1.00 88.06 101 LYS A C 1
ATOM 749 O O . LYS A 1 101 ? 11.931 6.936 -19.345 1.00 88.06 101 LYS A O 1
ATOM 754 N N . THR A 1 102 ? 13.954 6.016 -19.046 1.00 84.56 102 THR A N 1
ATOM 755 C CA . THR A 1 102 ? 14.506 7.129 -18.275 1.00 84.56 102 THR A CA 1
ATOM 756 C C . THR A 1 102 ? 14.574 8.416 -19.105 1.00 84.56 102 THR A C 1
ATOM 758 O O . THR A 1 102 ? 14.361 9.503 -18.574 1.00 84.56 102 THR A O 1
ATOM 761 N N . THR A 1 103 ? 14.809 8.314 -20.418 1.00 86.75 103 THR A N 1
ATOM 762 C CA . THR A 1 103 ? 14.771 9.461 -21.341 1.00 86.75 103 THR A CA 1
ATOM 763 C C . THR A 1 103 ? 13.362 10.042 -21.434 1.00 86.75 103 THR A C 1
ATOM 765 O O . THR A 1 103 ? 13.196 11.254 -21.333 1.00 86.75 103 THR A O 1
ATOM 768 N N . LEU A 1 104 ? 12.343 9.186 -21.546 1.00 86.75 104 LEU A N 1
ATOM 769 C CA . LEU A 1 104 ? 10.941 9.600 -21.591 1.00 86.75 104 LEU A CA 1
ATOM 770 C C . LEU A 1 104 ? 10.510 10.294 -20.293 1.00 86.75 104 LEU A C 1
ATOM 772 O O . LEU A 1 104 ? 9.869 11.340 -20.345 1.00 86.75 104 LEU A O 1
ATOM 776 N N . ILE A 1 105 ? 10.902 9.767 -19.129 1.00 87.00 105 ILE A N 1
ATOM 777 C CA . ILE A 1 105 ? 10.607 10.409 -17.838 1.00 87.00 105 ILE A CA 1
ATOM 778 C C . ILE A 1 105 ? 11.268 11.782 -17.746 1.00 87.00 105 ILE A C 1
ATOM 780 O O . ILE A 1 105 ? 10.634 12.740 -17.312 1.00 87.00 105 ILE A O 1
ATOM 784 N N . ARG A 1 106 ? 12.534 11.899 -18.159 1.00 84.75 106 ARG A N 1
ATOM 785 C CA . ARG A 1 106 ? 13.234 13.188 -18.124 1.00 84.75 106 ARG A CA 1
ATOM 786 C C . ARG A 1 106 ? 12.609 14.214 -19.057 1.00 84.75 106 ARG A C 1
ATOM 788 O O . ARG A 1 106 ? 12.517 15.368 -18.659 1.00 84.75 106 ARG A O 1
ATOM 795 N N . LEU A 1 107 ? 12.130 13.795 -20.229 1.00 86.25 107 LEU A N 1
ATOM 796 C CA . LEU A 1 107 ? 11.353 14.657 -21.122 1.00 86.25 107 LEU A CA 1
ATOM 797 C C . LEU A 1 107 ? 10.040 15.110 -20.469 1.00 86.25 107 LEU A C 1
ATOM 799 O O . LEU A 1 107 ? 9.747 16.300 -20.470 1.00 86.25 107 LEU A O 1
ATOM 803 N N . LEU A 1 108 ? 9.284 14.190 -19.858 1.00 84.38 108 LEU A N 1
ATOM 804 C CA . LEU A 1 108 ? 8.019 14.511 -19.178 1.00 84.38 108 LEU A CA 1
ATOM 805 C C . LEU A 1 108 ? 8.194 15.470 -17.998 1.00 84.38 108 LEU A C 1
ATOM 807 O O . LEU A 1 108 ? 7.329 16.297 -17.733 1.00 84.38 108 LEU A O 1
ATOM 811 N N . LEU A 1 109 ? 9.298 15.336 -17.272 1.00 84.12 109 LEU A N 1
ATOM 812 C CA . LEU A 1 109 ? 9.595 16.126 -16.081 1.00 84.12 109 LEU A CA 1
ATOM 813 C C . LEU A 1 109 ? 10.522 17.320 -16.369 1.00 84.12 109 LEU A C 1
ATOM 815 O O . LEU A 1 109 ? 10.968 17.979 -15.433 1.00 84.12 109 LEU A O 1
ATOM 819 N N . ASN A 1 110 ? 10.817 17.590 -17.644 1.00 85.31 110 ASN A N 1
ATOM 820 C CA . ASN A 1 110 ? 11.683 18.675 -18.105 1.00 85.31 110 ASN A CA 1
ATOM 821 C C . ASN A 1 110 ? 13.063 18.721 -17.400 1.00 85.31 110 ASN A C 1
ATOM 823 O O . ASN A 1 110 ? 13.556 19.789 -17.035 1.00 85.31 110 ASN A O 1
ATOM 827 N N . LEU A 1 111 ? 13.681 17.553 -17.167 1.00 81.50 111 LEU A N 1
ATOM 828 C CA . LEU A 1 111 ? 15.028 17.448 -16.588 1.00 81.50 111 LEU A CA 1
ATOM 829 C C . LEU A 1 111 ? 16.115 17.546 -17.667 1.00 81.50 111 LEU A C 1
ATOM 831 O O . LEU A 1 111 ? 15.908 17.091 -18.794 1.00 81.50 111 LEU A O 1
ATOM 835 N N . PRO A 1 112 ? 17.316 18.043 -17.314 1.00 78.62 112 PRO A N 1
ATOM 836 C CA . PRO A 1 112 ? 18.438 18.096 -18.239 1.00 78.62 112 PRO A CA 1
ATOM 837 C C . PRO A 1 112 ? 18.843 16.698 -18.745 1.00 78.62 112 PRO A C 1
ATOM 839 O O . PRO A 1 112 ? 18.762 15.710 -17.998 1.00 78.62 112 PRO A O 1
ATOM 842 N N . PRO A 1 113 ? 19.321 16.596 -20.000 1.00 70.69 113 PRO A N 1
ATOM 843 C CA . PRO A 1 113 ? 19.826 15.345 -20.543 1.00 70.69 113 PRO A CA 1
ATOM 844 C C . PRO A 1 113 ? 21.078 14.925 -19.767 1.00 70.69 113 PRO A C 1
ATOM 846 O O . PRO A 1 113 ? 22.057 15.659 -19.674 1.00 70.69 113 PRO A O 1
ATOM 849 N N . SER A 1 114 ? 21.039 13.727 -19.194 1.00 70.06 114 SER A N 1
ATOM 850 C CA . SER A 1 114 ? 22.144 13.139 -18.438 1.00 70.06 114 SER A CA 1
ATOM 851 C C . SER A 1 114 ? 22.381 11.715 -18.943 1.00 70.06 114 SER A C 1
ATOM 853 O O . SER A 1 114 ? 21.398 11.013 -19.212 1.00 70.06 114 SER A O 1
ATOM 855 N N . PRO A 1 115 ? 23.639 11.260 -19.083 1.00 62.00 115 PRO A N 1
ATOM 856 C CA . PRO A 1 115 ? 23.917 9.881 -19.462 1.00 62.00 115 PRO A CA 1
ATOM 857 C C . PRO A 1 115 ? 23.240 8.923 -18.475 1.00 62.00 115 PRO A C 1
ATOM 859 O O . PRO A 1 115 ? 23.405 9.019 -17.259 1.00 62.00 115 PRO A O 1
ATOM 862 N N . THR A 1 116 ? 22.407 8.027 -18.997 1.00 60.97 116 THR A N 1
ATOM 863 C CA . THR A 1 116 ? 21.677 7.034 -18.209 1.00 60.97 116 THR A CA 1
ATOM 864 C C . THR A 1 116 ? 22.526 5.784 -18.064 1.00 60.97 116 THR A C 1
ATOM 866 O O . THR A 1 116 ? 22.687 5.009 -19.000 1.00 60.97 116 THR A O 1
ATOM 869 N N . VAL A 1 117 ? 23.081 5.580 -16.872 1.00 62.25 117 VAL A N 1
ATOM 870 C CA . VAL A 1 117 ? 23.671 4.289 -16.502 1.00 62.25 117 VAL A CA 1
ATOM 871 C C . VAL A 1 117 ? 22.527 3.308 -16.240 1.00 62.25 117 VAL A C 1
ATOM 873 O O . VAL A 1 117 ? 21.473 3.707 -15.743 1.00 62.25 117 VAL A O 1
ATOM 876 N N . THR A 1 118 ? 22.711 2.032 -16.586 1.00 59.31 118 THR A N 1
ATOM 877 C CA . THR A 1 118 ? 21.755 0.959 -16.276 1.00 59.31 118 THR A CA 1
ATOM 878 C C . THR A 1 118 ? 21.339 1.019 -14.810 1.00 59.31 118 THR A C 1
ATOM 880 O O . THR A 1 118 ? 22.163 0.819 -13.918 1.00 59.31 118 THR A O 1
ATOM 883 N N . THR A 1 119 ? 20.060 1.303 -14.568 1.00 60.28 119 THR A N 1
ATOM 884 C CA . THR A 1 119 ? 19.491 1.391 -13.227 1.00 60.28 119 THR A CA 1
ATOM 885 C C . THR A 1 119 ? 19.503 0.006 -12.581 1.00 60.28 119 THR A C 1
ATOM 887 O O . THR A 1 119 ? 18.969 -0.960 -13.122 1.00 60.28 119 THR A O 1
ATOM 890 N N . LEU A 1 120 ? 20.176 -0.109 -11.435 1.00 63.72 120 LEU A N 1
ATOM 891 C CA . LEU A 1 120 ? 20.221 -1.338 -10.632 1.00 63.72 120 LEU A CA 1
ATOM 892 C C . LEU A 1 120 ? 19.069 -1.404 -9.620 1.00 63.72 120 LEU A C 1
ATOM 894 O O . LEU A 1 120 ? 18.806 -2.463 -9.057 1.00 63.72 120 LEU A O 1
ATOM 898 N N . SER A 1 121 ? 18.372 -0.286 -9.413 1.00 70.06 121 SER A N 1
ATOM 899 C CA . SER A 1 121 ? 17.226 -0.157 -8.520 1.00 70.06 121 SER A CA 1
ATOM 900 C C . SER A 1 121 ? 16.099 0.660 -9.173 1.00 70.06 121 SER A C 1
ATOM 902 O O . SER A 1 121 ? 16.368 1.525 -10.016 1.00 70.06 121 SER A O 1
ATOM 904 N N . PRO A 1 122 ? 14.830 0.400 -8.804 1.00 76.44 122 PRO A N 1
ATOM 905 C CA . PRO A 1 122 ? 13.693 1.207 -9.231 1.00 76.44 122 PRO A CA 1
ATOM 906 C C . PRO A 1 122 ? 13.876 2.665 -8.813 1.00 76.44 122 PRO A C 1
ATOM 908 O O . PRO A 1 122 ? 14.170 2.954 -7.653 1.00 76.44 122 PRO A O 1
ATOM 911 N N . THR A 1 123 ? 13.703 3.591 -9.754 1.00 82.81 123 THR A N 1
ATOM 912 C CA . THR A 1 123 ? 13.841 5.027 -9.477 1.00 82.81 123 THR A CA 1
ATOM 913 C C . THR A 1 123 ? 12.462 5.662 -9.398 1.00 82.81 123 THR A C 1
ATOM 915 O O . THR A 1 123 ? 11.681 5.576 -10.345 1.00 82.81 123 THR A O 1
ATOM 918 N N . SER A 1 124 ? 12.145 6.294 -8.267 1.00 84.12 124 SER A N 1
ATOM 919 C CA . SER A 1 124 ? 10.879 7.004 -8.089 1.00 84.12 124 SER A CA 1
ATOM 920 C C . SER A 1 124 ? 11.026 8.487 -8.405 1.00 84.12 124 SER A C 1
ATOM 922 O O . SER A 1 124 ? 11.889 9.162 -7.845 1.00 84.12 124 SER A O 1
ATOM 924 N N . TYR A 1 125 ? 10.118 9.003 -9.219 1.00 84.75 125 TYR A N 1
ATOM 925 C CA . TYR A 1 125 ? 9.996 10.409 -9.558 1.00 84.75 125 TYR A CA 1
ATOM 926 C C . TYR A 1 125 ? 8.661 10.931 -9.040 1.00 84.75 125 TYR A C 1
ATOM 928 O O . TYR A 1 125 ? 7.617 10.324 -9.279 1.00 84.75 125 TYR A O 1
ATOM 936 N N . ASN A 1 126 ? 8.678 12.052 -8.322 1.00 82.31 126 ASN A N 1
ATOM 937 C CA . ASN A 1 126 ? 7.451 12.693 -7.871 1.00 82.31 126 ASN A CA 1
ATOM 938 C C . ASN A 1 126 ? 7.061 13.779 -8.872 1.00 82.31 126 ASN A C 1
ATOM 940 O O . ASN A 1 126 ? 7.706 14.823 -8.951 1.00 82.31 126 ASN A O 1
ATOM 944 N N . SER A 1 127 ? 6.032 13.506 -9.664 1.00 72.12 127 SER A N 1
ATOM 945 C CA . SER A 1 127 ? 5.458 14.478 -10.578 1.00 72.12 127 SER A CA 1
ATOM 946 C C . SER A 1 127 ? 4.260 15.095 -9.872 1.00 72.12 127 SER A C 1
ATOM 948 O O . SER A 1 127 ? 3.250 14.424 -9.730 1.00 72.12 127 SER A O 1
ATOM 950 N N . GLY A 1 128 ? 4.360 16.324 -9.358 1.00 77.44 128 GLY A N 1
ATOM 951 C CA . GLY A 1 128 ? 3.318 16.896 -8.487 1.00 77.44 128 GLY A CA 1
ATOM 952 C C . GLY A 1 128 ? 1.887 16.737 -9.029 1.00 77.44 128 GLY A C 1
ATOM 953 O O . GLY A 1 128 ? 0.994 16.332 -8.292 1.00 77.44 128 GLY A O 1
ATOM 954 N N . GLU A 1 129 ? 1.697 16.961 -10.332 1.00 73.44 129 GLU A N 1
ATOM 955 C CA . GLU A 1 129 ? 0.408 16.822 -11.025 1.00 73.44 129 GLU A CA 1
ATOM 956 C C . GLU A 1 129 ? 0.021 15.357 -11.318 1.00 73.44 129 GLU A C 1
ATOM 958 O O . GLU A 1 129 ? -1.145 14.979 -11.209 1.00 73.44 129 GLU A O 1
ATOM 963 N N . TYR A 1 130 ? 0.993 14.497 -11.640 1.00 70.31 130 TYR A N 1
ATOM 964 C CA . TYR A 1 130 ? 0.753 13.111 -12.075 1.00 70.31 130 TYR A CA 1
ATOM 965 C C . TYR A 1 130 ? 0.969 12.066 -10.963 1.00 70.31 130 TYR A C 1
ATOM 967 O O . TYR A 1 130 ? 0.729 10.870 -11.155 1.00 70.31 130 TYR A O 1
ATOM 975 N N . GLY A 1 131 ? 1.358 12.508 -9.768 1.00 81.44 131 GLY A N 1
ATOM 976 C CA . GLY A 1 131 ? 1.776 11.696 -8.631 1.00 81.44 131 GLY A CA 1
ATOM 977 C C . GLY A 1 131 ? 3.111 10.978 -8.842 1.00 81.44 131 GLY A C 1
ATOM 978 O O . GLY A 1 131 ? 3.964 11.384 -9.633 1.00 81.44 131 GLY A O 1
ATOM 979 N N . GLN A 1 132 ? 3.307 9.886 -8.102 1.00 86.81 132 GLN A N 1
ATOM 980 C CA . GLN A 1 132 ? 4.555 9.130 -8.141 1.00 86.81 132 GLN A CA 1
ATOM 981 C C . GLN A 1 132 ? 4.638 8.250 -9.396 1.00 86.81 132 GLN A C 1
ATOM 983 O O . GLN A 1 132 ? 3.773 7.400 -9.633 1.00 86.81 132 GLN A O 1
ATOM 988 N N . ILE A 1 133 ? 5.712 8.438 -10.161 1.00 88.56 133 ILE A N 1
ATOM 989 C CA . ILE A 1 133 ? 6.094 7.639 -11.326 1.00 88.56 133 ILE A CA 1
ATOM 990 C C . ILE A 1 133 ? 7.298 6.781 -10.933 1.00 88.56 133 ILE A C 1
ATOM 992 O O . ILE A 1 133 ? 8.268 7.303 -10.390 1.00 88.56 133 ILE A O 1
ATOM 996 N N . ILE A 1 134 ? 7.260 5.479 -11.198 1.00 89.12 134 ILE A N 1
ATOM 997 C CA . ILE A 1 134 ? 8.383 4.570 -10.933 1.00 89.12 134 ILE A CA 1
ATOM 998 C C . ILE A 1 134 ? 8.952 4.047 -12.248 1.00 89.12 134 ILE A C 1
ATOM 1000 O O . ILE A 1 134 ? 8.231 3.432 -13.030 1.00 89.12 134 ILE A O 1
ATOM 1004 N N . ASP A 1 135 ? 10.250 4.266 -12.464 1.00 89.06 135 ASP A N 1
ATOM 1005 C CA . ASP A 1 135 ? 11.041 3.627 -13.521 1.00 89.06 135 ASP A CA 1
ATOM 1006 C C . ASP A 1 135 ? 11.567 2.288 -13.006 1.00 89.06 135 ASP A C 1
ATOM 1008 O O . ASP A 1 135 ? 12.446 2.259 -12.137 1.00 89.06 135 ASP A O 1
ATOM 1012 N N . HIS A 1 136 ? 11.015 1.179 -13.502 1.00 88.81 136 HIS A N 1
ATOM 1013 C CA . HIS A 1 136 ? 11.503 -0.143 -13.139 1.00 88.81 136 HIS A CA 1
ATOM 1014 C C . HIS A 1 136 ? 12.614 -0.590 -14.101 1.00 88.81 136 HIS A C 1
ATOM 1016 O O . HIS A 1 136 ? 12.437 -0.553 -15.326 1.00 88.81 136 HIS A O 1
ATOM 1022 N N . PRO A 1 137 ? 13.747 -1.095 -13.589 1.00 84.19 137 PRO A N 1
ATOM 1023 C CA . PRO A 1 137 ? 14.815 -1.594 -14.438 1.00 84.19 137 PRO A CA 1
ATOM 1024 C C . PRO A 1 137 ? 14.358 -2.796 -15.273 1.00 84.19 137 PRO A C 1
ATOM 1026 O O . PRO A 1 137 ? 13.685 -3.703 -14.790 1.00 84.19 137 PRO A O 1
ATOM 1029 N N . GLY A 1 138 ? 14.744 -2.805 -16.550 1.00 79.19 138 GLY A N 1
ATOM 1030 C CA . GLY A 1 138 ? 14.359 -3.842 -17.518 1.00 79.19 138 GLY A CA 1
ATOM 1031 C C . GLY A 1 138 ? 15.246 -5.091 -17.513 1.00 79.19 138 GLY A C 1
ATOM 1032 O O . GLY A 1 138 ? 15.132 -5.928 -18.407 1.00 79.19 138 GLY A O 1
ATOM 1033 N N . HIS A 1 139 ? 16.190 -5.200 -16.575 1.00 78.38 139 HIS A N 1
ATOM 1034 C CA . HIS A 1 139 ? 17.129 -6.317 -16.534 1.00 78.38 139 HIS A CA 1
ATOM 1035 C C . HIS A 1 139 ? 16.464 -7.546 -15.901 1.00 78.38 139 HIS A C 1
ATOM 1037 O O . HIS A 1 139 ? 15.983 -7.475 -14.776 1.00 78.38 139 HIS A O 1
ATOM 1043 N N . ARG A 1 140 ? 16.538 -8.713 -16.565 1.00 71.62 140 ARG A N 1
ATOM 1044 C CA . ARG A 1 140 ? 15.907 -9.981 -16.122 1.00 71.62 140 ARG A CA 1
ATOM 1045 C C . ARG A 1 140 ? 16.149 -10.373 -14.655 1.00 71.62 140 ARG A C 1
ATOM 1047 O O . ARG A 1 140 ? 15.312 -11.043 -14.067 1.00 71.62 140 ARG A O 1
ATOM 1054 N N . ARG A 1 141 ? 17.282 -9.971 -14.067 1.00 71.94 141 ARG A N 1
ATOM 1055 C CA . ARG A 1 141 ? 17.654 -10.275 -12.674 1.00 71.94 141 ARG A CA 1
ATOM 1056 C C . ARG A 1 141 ? 16.854 -9.482 -11.636 1.00 71.94 141 ARG A C 1
ATOM 1058 O O . ARG A 1 141 ? 16.865 -9.850 -10.472 1.00 71.94 141 ARG A O 1
ATOM 1065 N N . LEU A 1 142 ? 16.177 -8.416 -12.058 1.00 67.69 142 LEU A N 1
ATOM 1066 C CA . LEU A 1 142 ? 15.403 -7.521 -11.199 1.00 67.69 142 LEU A CA 1
ATOM 1067 C C . LEU A 1 142 ? 13.891 -7.738 -11.369 1.00 67.69 142 LEU A C 1
ATOM 1069 O O . LEU A 1 142 ? 13.097 -7.013 -10.788 1.00 67.69 142 LEU A O 1
ATOM 1073 N N . ASN A 1 143 ? 13.466 -8.754 -12.128 1.00 69.81 143 ASN A N 1
ATOM 1074 C CA . ASN A 1 143 ? 12.045 -9.009 -12.380 1.00 69.81 143 ASN A CA 1
ATOM 1075 C C . ASN A 1 143 ? 11.262 -9.422 -11.124 1.00 69.81 143 ASN A C 1
ATOM 1077 O O . ASN A 1 143 ? 10.053 -9.218 -11.077 1.00 69.81 143 ASN A O 1
ATOM 1081 N N . ASN A 1 144 ? 11.939 -9.942 -10.098 1.00 75.25 144 ASN A N 1
ATOM 1082 C CA . ASN A 1 144 ? 11.294 -10.414 -8.871 1.00 75.25 144 ASN A CA 1
ATOM 1083 C C . ASN A 1 144 ? 10.614 -9.277 -8.086 1.00 75.25 144 ASN A C 1
ATOM 1085 O O . ASN A 1 144 ? 9.685 -9.534 -7.333 1.00 75.25 144 ASN A O 1
ATOM 1089 N N . THR A 1 145 ? 11.044 -8.024 -8.272 1.00 78.69 145 THR A N 1
ATOM 1090 C CA . THR A 1 145 ? 10.430 -6.858 -7.618 1.00 78.69 145 THR A CA 1
ATOM 1091 C C . THR A 1 145 ? 9.282 -6.258 -8.428 1.00 78.69 145 THR A C 1
ATOM 1093 O O . THR A 1 145 ? 8.524 -5.451 -7.904 1.00 78.69 145 THR A O 1
ATOM 1096 N N . VAL A 1 146 ? 9.099 -6.646 -9.697 1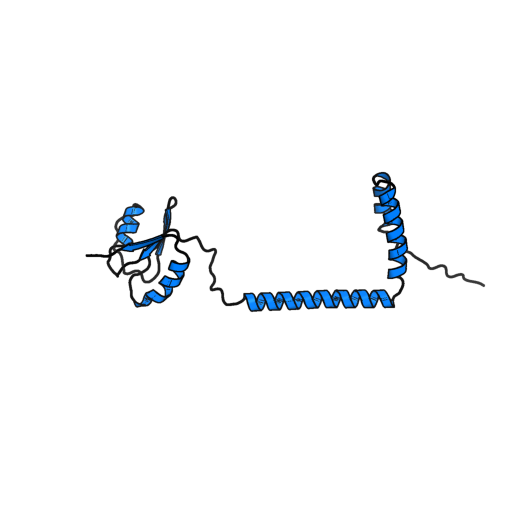.00 84.44 146 VAL A N 1
ATOM 1097 C CA . VAL A 1 146 ? 8.066 -6.061 -10.572 1.00 84.44 146 VAL A CA 1
ATOM 1098 C C . VAL A 1 146 ? 6.664 -6.333 -10.031 1.00 84.44 146 VAL A C 1
ATOM 1100 O O . VAL A 1 146 ? 5.823 -5.438 -10.057 1.00 84.44 146 VAL A O 1
ATOM 1103 N N . GLU A 1 147 ? 6.415 -7.539 -9.518 1.00 85.44 147 GLU A N 1
ATOM 1104 C CA . GLU A 1 147 ? 5.113 -7.940 -8.964 1.00 85.44 147 GLU A CA 1
ATOM 1105 C C . GLU A 1 147 ? 4.698 -7.058 -7.778 1.00 85.44 147 GLU A C 1
ATOM 1107 O O . GLU A 1 147 ? 3.540 -6.646 -7.666 1.00 85.44 147 GLU A O 1
ATOM 1112 N N . GLU A 1 148 ? 5.668 -6.676 -6.945 1.00 84.81 148 GLU A N 1
ATOM 1113 C CA . GLU A 1 148 ? 5.473 -5.769 -5.817 1.00 84.81 148 GLU A CA 1
ATOM 1114 C C . GLU A 1 148 ? 4.953 -4.399 -6.285 1.00 84.81 148 GLU A C 1
ATOM 1116 O O . GLU A 1 148 ? 3.949 -3.880 -5.778 1.00 84.81 148 GLU A O 1
ATOM 1121 N N . TYR A 1 149 ? 5.581 -3.837 -7.320 1.00 84.81 149 TYR A N 1
ATOM 1122 C CA . TYR A 1 149 ? 5.181 -2.554 -7.894 1.00 84.81 149 TYR A CA 1
ATOM 1123 C C . TYR A 1 149 ? 3.881 -2.650 -8.697 1.00 84.81 149 TYR A C 1
ATOM 1125 O O . TYR A 1 149 ? 3.061 -1.733 -8.622 1.00 84.81 149 TYR A O 1
ATOM 1133 N N . LEU A 1 150 ? 3.645 -3.760 -9.401 1.00 87.69 150 LEU A N 1
ATOM 1134 C CA . LEU A 1 150 ? 2.404 -4.017 -10.139 1.00 87.69 150 LEU A CA 1
ATOM 1135 C C . LEU A 1 150 ? 1.187 -4.035 -9.215 1.00 87.69 150 LEU A C 1
ATOM 1137 O O . LEU A 1 150 ? 0.173 -3.432 -9.549 1.00 87.69 150 LEU A O 1
ATOM 1141 N N . SER A 1 151 ? 1.305 -4.641 -8.028 1.00 86.38 151 SER A N 1
ATOM 1142 C CA . SER A 1 151 ? 0.218 -4.665 -7.034 1.00 86.38 151 SER A CA 1
ATOM 1143 C C . SER A 1 151 ? -0.182 -3.272 -6.523 1.00 86.38 151 SER A C 1
ATOM 1145 O O . SER A 1 151 ? -1.243 -3.092 -5.928 1.00 86.38 151 SER A O 1
ATOM 1147 N N . THR A 1 152 ? 0.683 -2.277 -6.727 1.00 86.00 152 THR A N 1
ATOM 1148 C CA . THR A 1 152 ? 0.540 -0.925 -6.174 1.00 86.00 152 THR A CA 1
ATOM 1149 C C . THR A 1 152 ? 0.221 0.119 -7.238 1.00 86.00 152 THR A C 1
ATOM 1151 O O . THR A 1 152 ? -0.329 1.174 -6.919 1.00 86.00 152 THR A O 1
ATOM 1154 N N . ALA A 1 153 ? 0.600 -0.147 -8.486 1.00 88.38 153 ALA A N 1
ATOM 1155 C CA . ALA A 1 153 ? 0.495 0.797 -9.581 1.00 88.38 153 ALA A CA 1
ATOM 1156 C C . ALA A 1 153 ? -0.956 0.953 -10.051 1.00 88.38 153 ALA A C 1
ATOM 1158 O O . ALA A 1 153 ? -1.639 -0.026 -10.339 1.00 88.38 153 ALA A O 1
ATOM 1159 N N . LYS A 1 154 ? -1.421 2.198 -10.206 1.00 90.38 154 LYS A N 1
ATOM 1160 C CA . LYS A 1 154 ? -2.728 2.466 -10.839 1.00 90.38 154 LYS A CA 1
ATOM 1161 C C . LYS A 1 154 ? -2.687 2.304 -12.357 1.00 90.38 154 LYS A C 1
ATOM 1163 O O . LYS A 1 154 ? -3.696 1.963 -12.967 1.00 90.38 154 LYS A O 1
ATOM 1168 N N . LYS A 1 155 ? -1.547 2.627 -12.970 1.00 91.62 155 LYS A N 1
ATOM 1169 C CA . LYS A 1 155 ? -1.326 2.572 -14.417 1.00 91.62 155 LYS A CA 1
ATOM 1170 C C . LYS A 1 155 ? 0.040 1.969 -14.707 1.00 91.62 155 LYS A C 1
ATOM 1172 O O . LYS A 1 155 ? 1.010 2.266 -14.011 1.00 91.62 155 LYS A O 1
ATOM 1177 N N . VAL A 1 156 ? 0.111 1.164 -15.760 1.00 91.94 156 VAL A N 1
ATOM 1178 C CA . VAL A 1 156 ? 1.350 0.542 -16.235 1.00 91.94 156 VAL A CA 1
ATOM 1179 C C . VAL A 1 156 ? 1.594 0.996 -17.667 1.00 91.94 156 VAL A C 1
ATOM 1181 O O . VAL A 1 156 ? 0.709 0.882 -18.512 1.00 91.94 156 VAL A O 1
ATOM 1184 N N . ILE A 1 157 ? 2.783 1.528 -17.932 1.00 91.69 157 ILE A N 1
ATOM 1185 C CA . ILE A 1 157 ? 3.225 1.961 -19.258 1.00 91.69 157 ILE A CA 1
ATOM 1186 C C . ILE A 1 157 ? 4.375 1.054 -19.673 1.00 91.69 157 ILE A C 1
ATOM 1188 O O . ILE A 1 157 ? 5.395 0.989 -18.989 1.00 91.69 157 ILE A O 1
ATOM 1192 N N . VAL A 1 158 ? 4.215 0.359 -20.797 1.00 91.69 158 VAL A N 1
ATOM 1193 C CA . VAL A 1 158 ? 5.252 -0.513 -21.356 1.00 91.69 158 VAL A CA 1
ATOM 1194 C C . VAL A 1 158 ? 5.886 0.184 -22.552 1.00 91.69 158 VAL A C 1
ATOM 1196 O O . VAL A 1 158 ? 5.207 0.483 -23.530 1.00 91.69 158 VAL A O 1
ATOM 1199 N N . ILE A 1 159 ? 7.187 0.447 -22.466 1.00 90.25 159 ILE A N 1
ATOM 1200 C CA . ILE A 1 159 ? 7.964 1.099 -23.519 1.00 90.25 159 ILE A CA 1
ATOM 1201 C C . ILE A 1 159 ? 8.754 0.030 -24.263 1.00 90.25 159 ILE A C 1
ATOM 1203 O O . ILE A 1 159 ? 9.615 -0.630 -23.676 1.00 90.25 159 ILE A O 1
ATOM 1207 N N . LEU A 1 160 ? 8.454 -0.121 -25.549 1.00 88.88 160 LEU A N 1
ATOM 1208 C CA . LEU A 1 160 ? 9.106 -1.055 -26.459 1.00 88.88 160 LEU A CA 1
ATOM 1209 C C . LEU A 1 160 ? 9.905 -0.255 -27.486 1.00 88.88 160 LEU A C 1
ATOM 1211 O O . LEU A 1 160 ? 9.360 0.655 -28.108 1.00 88.88 160 LEU A O 1
ATOM 1215 N N . ASP A 1 161 ? 11.180 -0.599 -27.631 1.00 83.88 161 ASP A N 1
ATOM 1216 C CA . ASP A 1 161 ? 12.012 -0.109 -28.728 1.00 83.88 161 ASP A CA 1
ATOM 1217 C C . ASP A 1 161 ? 11.792 -1.013 -29.951 1.00 83.88 161 ASP A C 1
ATOM 1219 O O . ASP A 1 161 ? 11.586 -2.220 -29.771 1.00 83.88 161 ASP A O 1
ATOM 1223 N N . ARG A 1 162 ? 11.744 -0.434 -31.155 1.00 68.81 162 ARG A N 1
ATOM 1224 C CA . ARG A 1 162 ? 11.441 -1.153 -32.408 1.00 68.81 162 ARG A CA 1
ATOM 1225 C C . ARG A 1 162 ? 12.699 -1.534 -33.169 1.00 68.81 162 ARG A C 1
ATOM 1227 O O . ARG A 1 162 ? 13.611 -0.688 -33.245 1.00 68.81 162 ARG A O 1
#

pLDDT: mean 76.21, std 14.93, range [39.81, 97.56]

InterPro domains:
  IPR019009 Signal recognition particle receptor, beta subunit [PF09439] (90-157)
  IPR027417 P-loop containing nucleoside triphosphate hydrolase [G3DSA:3.40.50.300] (83-162)
  IPR027417 P-loop containing nucleoside triphosphate hydrolase [SSF52540] (82-161)